Protein AF-A0ABD5X6U4-F1 (afdb_monomer)

Secondary structure (DSSP, 8-state):
-HHHHHHHHHHHHHHHHHHHHHHHHHSS----HHHHHHHHHHHHHHHHHHHHHTHHHHHHHHH-HHHHHHHHHHHHHH--SS-SSSS-HHHHHHHHHHHHHHHHHHHHHHHHHHHHHHHHHHHHHHHHHHHHHHHHHHHHHHIIIIIIHHHHHHHHHHHHHTTT-

Solvent-accessible surface area (backbone atoms only — not comparable to full-atom values): 8732 Å² total; per-residue (Å²): 111,73,67,59,54,46,62,42,22,36,73,27,27,53,51,45,27,55,51,41,37,55,50,47,69,72,40,93,61,85,58,57,73,68,61,38,59,55,58,15,43,48,64,45,56,52,48,52,54,48,44,68,76,38,42,70,68,49,48,39,66,73,71,32,77,80,60,51,55,56,56,54,50,53,51,57,68,70,56,67,72,98,66,82,79,80,82,46,72,76,58,48,58,53,50,52,53,51,49,48,56,49,51,20,39,52,40,13,30,54,44,15,52,53,47,30,65,45,33,23,55,52,21,28,75,74,50,38,72,64,21,23,55,52,16,42,55,51,12,51,52,40,28,45,63,27,27,54,52,34,51,56,52,50,53,51,51,52,58,50,52,69,68,74,104

pLDDT: mean 70.53, std 17.06, range [33.28, 94.25]

Radius of gyration: 19.04 Å; Cα contacts (8 Å, |Δi|>4): 149; chains: 1; bounding box: 48×26×54 Å

Structure (mmCIF, N/CA/C/O backbone):
data_AF-A0ABD5X6U4-F1
#
_entry.id   AF-A0ABD5X6U4-F1
#
loop_
_atom_site.group_PDB
_atom_site.id
_atom_site.type_symbol
_atom_site.label_atom_id
_atom_site.label_alt_id
_atom_site.label_comp_id
_atom_site.label_asym_id
_atom_site.label_entity_id
_atom_site.label_seq_id
_atom_site.pdbx_PDB_ins_code
_atom_site.Cartn_x
_atom_site.Cartn_y
_atom_site.Cartn_z
_atom_site.occupancy
_atom_site.B_iso_or_equiv
_atom_site.auth_seq_id
_atom_site.auth_comp_id
_atom_site.auth_asym_id
_atom_site.auth_atom_id
_atom_site.pdbx_PDB_model_num
ATOM 1 N N . MET A 1 1 ? -17.009 -14.360 0.352 1.00 48.47 1 MET A N 1
ATOM 2 C CA . MET A 1 1 ? -15.744 -14.327 1.115 1.00 48.47 1 MET A CA 1
ATOM 3 C C . MET A 1 1 ? -14.813 -13.239 0.582 1.00 48.47 1 MET A C 1
ATOM 5 O O . MET A 1 1 ? -14.762 -12.203 1.211 1.00 48.47 1 MET A O 1
ATOM 9 N N . VAL A 1 2 ? -14.221 -13.362 -0.618 1.00 47.97 2 VAL A N 1
ATOM 10 C CA . VAL A 1 2 ? -13.244 -12.375 -1.158 1.00 47.97 2 VAL A CA 1
ATOM 11 C C . VAL A 1 2 ? -13.792 -10.945 -1.338 1.00 47.97 2 VAL A C 1
ATOM 13 O O . VAL A 1 2 ? -13.082 -9.983 -1.074 1.00 47.97 2 VAL A O 1
ATOM 16 N N . LEU A 1 3 ? -15.054 -10.784 -1.760 1.00 49.41 3 LEU A N 1
ATOM 17 C CA . LEU A 1 3 ? -15.672 -9.457 -1.930 1.00 49.41 3 LEU A CA 1
ATOM 18 C C . LEU A 1 3 ? -15.837 -8.698 -0.601 1.0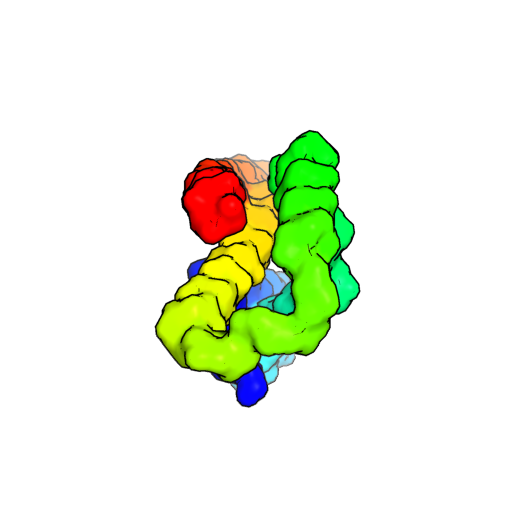0 49.41 3 LEU A C 1
ATOM 20 O O . LEU A 1 3 ? -15.571 -7.503 -0.569 1.00 49.41 3 LEU A O 1
ATOM 24 N N . GLY A 1 4 ? -16.186 -9.395 0.489 1.00 55.94 4 GLY A N 1
ATOM 25 C CA . GLY A 1 4 ? -16.274 -8.794 1.828 1.00 55.94 4 GLY A CA 1
ATOM 26 C C . GLY A 1 4 ? -14.905 -8.353 2.346 1.00 55.94 4 GLY A C 1
ATOM 27 O O . GLY A 1 4 ? -14.761 -7.244 2.841 1.00 55.94 4 GLY A O 1
ATOM 28 N N . THR A 1 5 ? -13.869 -9.154 2.081 1.00 57.84 5 THR A N 1
ATOM 29 C CA . THR A 1 5 ? -12.474 -8.849 2.438 1.00 57.84 5 THR A CA 1
ATOM 30 C C . THR A 1 5 ? -11.942 -7.588 1.745 1.00 57.84 5 THR A C 1
ATOM 32 O O . THR A 1 5 ? -11.192 -6.819 2.340 1.00 57.84 5 THR A O 1
ATOM 35 N N . ILE A 1 6 ? -12.316 -7.348 0.482 1.00 57.28 6 ILE A N 1
ATOM 36 C CA . ILE A 1 6 ? -11.920 -6.130 -0.250 1.00 57.28 6 ILE A CA 1
ATOM 37 C C . ILE A 1 6 ? -12.669 -4.906 0.288 1.00 57.28 6 ILE A C 1
ATOM 39 O O . ILE A 1 6 ? -12.084 -3.830 0.411 1.00 57.28 6 ILE A O 1
ATOM 43 N N . GLU A 1 7 ? -13.944 -5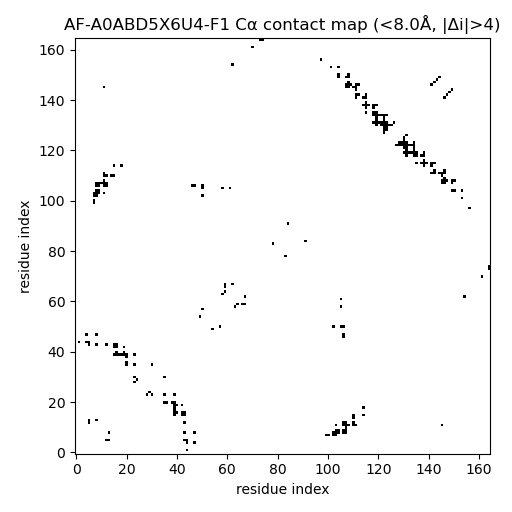.071 0.630 1.00 63.78 7 GLU A N 1
ATOM 44 C CA . GLU A 1 7 ? -14.758 -4.007 1.215 1.00 63.78 7 GLU A CA 1
ATOM 45 C C . GLU A 1 7 ? -14.249 -3.606 2.613 1.00 63.78 7 GLU A C 1
ATOM 47 O O . GLU A 1 7 ? -14.151 -2.419 2.922 1.00 63.78 7 GLU A O 1
ATOM 52 N N . GLU A 1 8 ? -13.819 -4.582 3.414 1.00 64.69 8 GLU A N 1
ATOM 53 C CA . GLU A 1 8 ? -13.162 -4.388 4.716 1.00 64.69 8 GLU A CA 1
ATOM 54 C C . GLU A 1 8 ? -11.7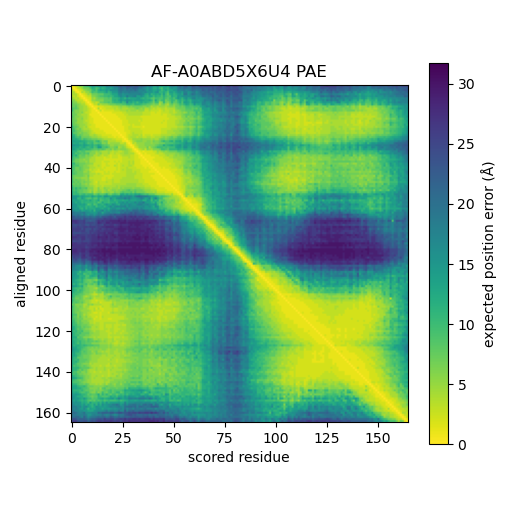77 -3.741 4.592 1.00 64.69 8 GLU A C 1
ATOM 56 O O . GLU A 1 8 ? -11.421 -2.863 5.379 1.00 64.69 8 GLU A O 1
ATOM 61 N N . ALA A 1 9 ? -11.004 -4.112 3.568 1.00 63.00 9 ALA A N 1
ATOM 62 C CA . ALA A 1 9 ? -9.689 -3.532 3.301 1.00 63.00 9 ALA A CA 1
ATOM 63 C C . ALA A 1 9 ? -9.754 -2.059 2.844 1.00 63.00 9 ALA A C 1
ATOM 65 O O . ALA A 1 9 ? -8.752 -1.335 2.912 1.00 63.00 9 ALA A O 1
ATOM 66 N N . GLY A 1 10 ? -10.920 -1.605 2.377 1.00 75.75 10 GLY A N 1
ATOM 67 C CA . GLY A 1 10 ? -11.176 -0.225 1.985 1.00 75.75 10 GLY A CA 1
ATOM 68 C C . GLY A 1 10 ? -10.205 0.306 0.922 1.00 75.75 10 GLY A C 1
ATOM 69 O O . GLY A 1 10 ? -9.716 -0.410 0.049 1.00 75.75 10 GLY A O 1
ATOM 70 N N . VAL A 1 11 ? -9.909 1.607 0.990 1.00 79.56 11 VAL A N 1
ATOM 71 C CA . VAL A 1 11 ? -9.070 2.308 -0.005 1.00 79.56 11 VAL A CA 1
ATOM 72 C C . VAL A 1 11 ? -7.645 1.737 -0.079 1.00 79.56 11 VAL A C 1
ATOM 74 O O . VAL A 1 11 ? -7.045 1.721 -1.152 1.00 79.56 11 VAL A O 1
ATOM 77 N N . GLY A 1 12 ? -7.104 1.251 1.037 1.00 78.44 12 GLY A N 1
ATOM 78 C CA . GLY A 1 12 ? -5.780 0.640 1.131 1.00 78.44 12 GLY A CA 1
ATOM 79 C C . GLY A 1 12 ? -5.727 -0.714 0.442 1.00 78.44 12 GLY A C 1
ATOM 80 O O . GLY A 1 12 ? -4.763 -0.977 -0.270 1.00 78.44 12 GLY A O 1
ATOM 81 N N . GLY A 1 13 ? -6.783 -1.524 0.559 1.00 81.88 13 GLY A N 1
ATOM 82 C CA . GLY A 1 13 ? -6.930 -2.748 -0.230 1.00 81.88 13 GLY A CA 1
ATOM 83 C C . GLY A 1 13 ? -6.848 -2.463 -1.727 1.00 81.88 13 GLY A C 1
ATOM 84 O O . GLY A 1 13 ? -5.998 -3.017 -2.421 1.00 81.88 13 GLY A O 1
ATOM 85 N N . THR A 1 14 ? -7.651 -1.521 -2.223 1.00 83.75 14 THR A N 1
ATOM 86 C CA . THR A 1 14 ? -7.627 -1.133 -3.644 1.00 83.75 14 THR A CA 1
ATOM 87 C C . THR A 1 14 ? -6.265 -0.590 -4.078 1.00 83.75 14 THR A C 1
ATOM 89 O O . THR A 1 14 ? -5.758 -0.973 -5.134 1.00 83.75 14 THR A O 1
ATOM 92 N N . ALA A 1 15 ? -5.641 0.272 -3.268 1.00 85.19 15 ALA A N 1
ATOM 93 C CA . ALA A 1 15 ? -4.311 0.808 -3.556 1.00 85.19 15 ALA A CA 1
ATOM 94 C C . ALA A 1 15 ? -3.259 -0.307 -3.652 1.00 85.19 15 ALA A C 1
ATOM 96 O O . ALA A 1 15 ? -2.445 -0.298 -4.577 1.00 85.19 15 ALA A O 1
ATOM 97 N N . LEU A 1 16 ? -3.322 -1.293 -2.750 1.00 86.56 16 LEU A N 1
ATOM 98 C CA . LEU A 1 16 ? -2.445 -2.457 -2.771 1.00 86.56 16 LEU A CA 1
ATOM 99 C C . LEU A 1 16 ? -2.682 -3.317 -4.018 1.00 86.56 16 LEU A C 1
ATOM 101 O O . LEU A 1 16 ? -1.707 -3.685 -4.661 1.00 86.56 16 LEU A O 1
ATOM 105 N N . ALA A 1 17 ? -3.934 -3.570 -4.422 1.00 87.00 17 ALA A N 1
ATOM 106 C CA . ALA A 1 17 ? -4.233 -4.318 -5.652 1.00 87.00 17 ALA A CA 1
ATOM 107 C C . ALA A 1 17 ? -3.637 -3.648 -6.892 1.00 87.00 17 ALA A C 1
ATOM 109 O O . ALA A 1 17 ? -2.981 -4.306 -7.699 1.00 87.00 17 ALA A O 1
ATOM 110 N N . VAL A 1 18 ? -3.848 -2.338 -7.050 1.00 88.12 18 VAL A N 1
ATOM 111 C CA . VAL A 1 18 ? -3.306 -1.579 -8.189 1.00 88.12 18 VAL A CA 1
ATOM 112 C C . VAL A 1 18 ? -1.780 -1.615 -8.174 1.00 88.12 18 VAL A C 1
ATOM 114 O O . VAL A 1 18 ? -1.146 -1.840 -9.205 1.00 88.12 18 VAL A O 1
ATOM 117 N N . TYR A 1 19 ? -1.186 -1.443 -6.997 1.00 88.44 19 TYR A N 1
ATOM 118 C CA . TYR A 1 19 ? 0.255 -1.494 -6.814 1.00 88.44 19 TYR A CA 1
ATOM 119 C C . TYR A 1 19 ? 0.841 -2.877 -7.140 1.00 88.44 19 TYR A C 1
ATOM 121 O O . TYR A 1 19 ? 1.820 -2.970 -7.881 1.00 88.44 19 TYR A O 1
ATOM 129 N N . THR A 1 20 ? 0.227 -3.959 -6.658 1.00 88.25 20 THR A N 1
ATOM 130 C CA . THR A 1 20 ? 0.644 -5.330 -6.976 1.00 88.25 20 THR A CA 1
ATOM 131 C C . THR A 1 20 ? 0.451 -5.639 -8.457 1.00 88.25 20 THR A C 1
ATOM 133 O O . THR A 1 20 ? 1.321 -6.259 -9.061 1.00 88.25 20 THR A O 1
ATOM 136 N N . TYR A 1 21 ? -0.639 -5.177 -9.071 1.00 88.75 21 TYR A N 1
ATOM 137 C CA . TYR A 1 21 ? -0.852 -5.334 -10.510 1.00 88.75 21 TYR A CA 1
ATOM 138 C C . TYR A 1 21 ? 0.269 -4.663 -11.316 1.00 88.75 21 TYR A C 1
ATOM 140 O O . TYR A 1 21 ? 0.849 -5.294 -12.200 1.00 88.75 21 TYR A O 1
ATOM 148 N N . ALA A 1 22 ? 0.617 -3.417 -10.974 1.00 86.94 22 ALA A N 1
ATOM 149 C CA . ALA A 1 22 ? 1.707 -2.684 -11.617 1.00 86.94 22 ALA A CA 1
ATOM 150 C C . ALA A 1 22 ? 3.064 -3.377 -11.417 1.00 86.94 22 ALA A C 1
ATOM 152 O O . ALA A 1 22 ? 3.875 -3.428 -12.337 1.00 86.94 22 ALA A O 1
ATOM 153 N N . LEU A 1 23 ? 3.302 -3.954 -10.238 1.00 87.12 23 LEU A N 1
ATOM 154 C CA . LEU A 1 23 ? 4.492 -4.760 -9.971 1.00 87.12 23 LEU A CA 1
ATOM 155 C C . LEU A 1 23 ? 4.571 -6.013 -10.848 1.00 87.12 23 LEU A C 1
ATOM 157 O O . LEU A 1 23 ? 5.641 -6.321 -11.370 1.00 87.12 23 LEU A O 1
ATOM 161 N N . LEU A 1 24 ? 3.457 -6.730 -11.010 1.00 88.44 24 LEU A N 1
ATOM 162 C CA . LEU A 1 24 ? 3.395 -7.917 -11.862 1.00 88.44 24 LEU A CA 1
ATOM 163 C C . LEU A 1 24 ? 3.617 -7.568 -13.338 1.00 88.44 24 LEU A C 1
ATOM 165 O O . LEU A 1 24 ? 4.283 -8.331 -14.024 1.00 88.44 24 LEU A O 1
ATOM 169 N N . GLU A 1 25 ? 3.151 -6.404 -13.795 1.00 85.88 25 GLU A N 1
ATOM 170 C CA . GLU A 1 25 ? 3.381 -5.917 -15.166 1.00 85.88 25 GLU A CA 1
ATOM 171 C C . GLU A 1 25 ? 4.869 -5.647 -15.452 1.00 85.88 25 GLU A C 1
ATOM 173 O O . GLU A 1 25 ? 5.352 -5.835 -16.565 1.00 85.88 25 GLU A O 1
ATOM 178 N N . ILE A 1 26 ? 5.613 -5.186 -14.442 1.00 84.44 26 ILE A N 1
ATOM 179 C CA . ILE A 1 26 ? 7.051 -4.893 -14.560 1.00 84.44 26 ILE A CA 1
ATOM 180 C C . ILE A 1 26 ? 7.892 -6.173 -14.394 1.00 84.44 26 ILE A C 1
ATOM 182 O O . ILE A 1 26 ? 9.063 -6.213 -14.778 1.00 84.44 26 ILE A O 1
ATOM 186 N N . SER A 1 27 ? 7.310 -7.221 -13.813 1.00 80.94 27 SER A N 1
ATOM 187 C CA . SER A 1 27 ? 7.963 -8.507 -13.599 1.00 80.94 27 SER A CA 1
ATOM 188 C C . SER A 1 27 ? 8.226 -9.223 -14.932 1.00 80.94 27 SER A C 1
ATOM 190 O O . SER A 1 27 ? 7.401 -9.157 -15.839 1.00 80.94 27 SER A O 1
ATOM 192 N N . PRO A 1 28 ? 9.323 -9.994 -15.067 1.00 79.81 28 PRO A N 1
ATOM 193 C CA . PRO A 1 28 ? 9.552 -10.831 -16.251 1.00 79.81 28 PRO A CA 1
ATOM 194 C C . PRO A 1 28 ? 8.533 -11.979 -16.395 1.00 79.81 28 PRO A C 1
ATOM 196 O O . PRO A 1 28 ? 8.574 -12.727 -17.372 1.00 79.81 28 PRO A O 1
ATOM 199 N N . ILE A 1 29 ? 7.639 -12.159 -15.418 1.00 82.12 29 ILE A N 1
ATOM 200 C CA . ILE A 1 29 ? 6.617 -13.201 -15.424 1.00 82.12 29 ILE A CA 1
ATOM 201 C C . ILE A 1 29 ? 5.454 -12.745 -16.307 1.00 82.12 29 ILE A C 1
ATOM 203 O O . ILE A 1 29 ? 4.634 -11.927 -15.902 1.00 82.12 29 ILE A O 1
ATOM 207 N N . ASN A 1 30 ? 5.348 -13.325 -17.500 1.00 79.44 30 ASN A N 1
ATOM 208 C CA . ASN A 1 30 ? 4.245 -13.037 -18.408 1.00 79.44 30 ASN A CA 1
ATOM 209 C C . ASN A 1 30 ? 2.992 -13.822 -17.987 1.00 79.44 30 ASN A C 1
ATOM 211 O O . ASN A 1 30 ? 2.747 -14.949 -18.427 1.00 79.44 30 ASN A O 1
ATOM 215 N N . LEU A 1 31 ? 2.230 -13.242 -17.065 1.00 75.62 31 LEU A N 1
ATOM 216 C CA . LEU A 1 31 ? 0.910 -13.727 -16.690 1.00 75.62 31 LEU A CA 1
ATOM 217 C C . LEU A 1 31 ? -0.095 -13.108 -17.661 1.00 75.62 31 LEU A C 1
ATOM 219 O O . LEU A 1 31 ? -0.116 -11.899 -17.843 1.00 75.62 31 LEU A O 1
ATOM 223 N N . GLY A 1 32 ? -0.960 -13.913 -18.280 1.00 83.38 32 GLY A N 1
ATOM 224 C CA . GLY A 1 32 ? -2.084 -13.349 -19.031 1.00 83.38 32 GLY A CA 1
ATOM 225 C C . GLY A 1 32 ? -2.940 -12.415 -18.153 1.00 83.38 32 GLY A C 1
ATOM 226 O O . GLY A 1 32 ? -2.945 -12.520 -16.927 1.00 83.38 32 GLY A O 1
ATOM 227 N N . TYR A 1 33 ? -3.744 -11.550 -18.775 1.00 82.69 33 TYR A N 1
ATOM 228 C CA . TYR A 1 33 ? -4.538 -10.529 -18.068 1.00 82.69 33 TYR A CA 1
ATOM 229 C C . TYR A 1 33 ? -5.387 -11.074 -16.899 1.00 82.69 33 TYR A C 1
ATOM 231 O O . TYR A 1 33 ? -5.424 -10.504 -15.810 1.00 82.69 33 TYR A O 1
ATOM 239 N N . ARG A 1 34 ? -6.059 -12.218 -17.099 1.00 84.06 34 ARG A N 1
ATOM 240 C CA . ARG A 1 34 ? -6.920 -12.846 -16.079 1.00 84.06 34 ARG A CA 1
ATOM 241 C C . ARG A 1 34 ? -6.142 -13.347 -14.852 1.00 84.06 34 ARG A C 1
ATOM 243 O O . ARG A 1 34 ? -6.520 -12.972 -13.744 1.00 84.06 34 ARG A O 1
ATOM 250 N N . PRO A 1 35 ? -5.088 -14.177 -14.994 1.00 86.56 35 PRO A N 1
ATOM 251 C CA . PRO A 1 35 ? -4.295 -14.583 -13.839 1.00 86.56 35 PRO A CA 1
ATOM 252 C C . PRO A 1 35 ? -3.612 -13.395 -13.156 1.00 86.56 35 PRO A C 1
ATOM 254 O O . PRO A 1 35 ? -3.595 -13.359 -11.931 1.00 86.56 35 PRO A O 1
ATOM 257 N N . GLN A 1 36 ? -3.130 -12.391 -13.893 1.00 86.31 36 GLN A N 1
ATOM 258 C CA . GLN A 1 36 ? -2.504 -11.206 -13.294 1.00 86.31 36 GLN A CA 1
ATOM 259 C C . 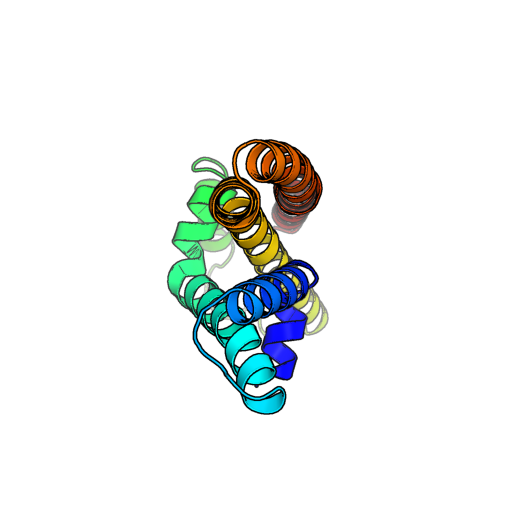GLN A 1 36 ? -3.455 -10.436 -12.362 1.00 86.31 36 GLN A C 1
ATOM 261 O O . GLN A 1 36 ? -3.060 -10.068 -11.256 1.00 86.31 36 GLN A O 1
ATOM 266 N N . LEU A 1 37 ? -4.719 -10.255 -12.764 1.00 84.69 37 LEU A N 1
ATOM 267 C CA . LEU A 1 37 ? -5.751 -9.662 -11.904 1.00 84.69 37 LEU A CA 1
ATOM 268 C C . LEU A 1 37 ? -6.056 -10.502 -10.658 1.00 84.69 37 LEU A C 1
ATOM 270 O O . LEU A 1 37 ? -6.328 -9.952 -9.597 1.00 84.69 37 LEU A O 1
ATOM 274 N N . LEU A 1 38 ? -6.028 -11.830 -10.762 1.00 86.38 38 LEU A N 1
ATOM 275 C CA . LEU A 1 38 ? -6.243 -12.693 -9.598 1.00 86.38 38 LEU A CA 1
ATOM 276 C C . LEU A 1 38 ? -5.070 -12.595 -8.619 1.00 86.38 38 LEU A C 1
ATOM 278 O O . LEU A 1 38 ? -5.277 -12.434 -7.416 1.00 86.38 38 LEU A O 1
ATOM 282 N N . TYR A 1 39 ? -3.840 -12.637 -9.131 1.00 87.19 39 TYR A N 1
ATOM 283 C CA . TYR A 1 39 ? -2.638 -12.541 -8.307 1.00 87.19 39 TYR A CA 1
ATOM 284 C C . TYR A 1 39 ? -2.462 -11.165 -7.663 1.00 87.19 39 TYR A C 1
ATOM 286 O O . TYR A 1 39 ? -1.896 -11.091 -6.574 1.00 87.19 39 TYR A O 1
ATOM 294 N N . SER A 1 40 ? -2.979 -10.089 -8.264 1.00 86.69 40 SER A N 1
ATOM 295 C CA . SER A 1 40 ? -2.911 -8.758 -7.652 1.00 86.69 40 SER A CA 1
ATOM 296 C C . SER A 1 40 ? -3.755 -8.627 -6.379 1.00 86.69 40 SER A C 1
ATOM 298 O O . SER A 1 40 ? -3.451 -7.792 -5.530 1.00 86.69 40 SER A O 1
ATOM 300 N N . ILE A 1 41 ? -4.770 -9.478 -6.205 1.00 85.12 41 ILE A N 1
ATOM 301 C CA . ILE A 1 41 ? -5.644 -9.484 -5.023 1.00 85.12 41 ILE A CA 1
ATOM 302 C C . ILE A 1 41 ? -5.051 -10.330 -3.885 1.00 85.12 41 ILE A C 1
ATOM 304 O O . ILE A 1 41 ? -5.351 -10.089 -2.715 1.00 85.12 41 ILE A O 1
ATOM 308 N N . VAL A 1 42 ? -4.173 -11.292 -4.194 1.00 86.56 42 VAL A N 1
ATOM 309 C CA . VAL A 1 42 ? -3.601 -12.223 -3.203 1.00 86.56 42 VAL A CA 1
ATOM 310 C C . VAL A 1 42 ? -2.958 -11.498 -2.011 1.00 86.56 42 VAL A C 1
ATOM 312 O O . VAL A 1 42 ? -3.290 -11.853 -0.878 1.00 86.56 42 VAL A O 1
ATOM 315 N N . PRO A 1 43 ? -2.117 -10.458 -2.192 1.00 83.62 43 PRO A N 1
ATOM 316 C CA . PRO A 1 43 ? -1.526 -9.751 -1.057 1.00 83.62 43 PRO A CA 1
ATOM 317 C C . PRO A 1 43 ? -2.550 -9.072 -0.147 1.00 83.62 43 PRO A C 1
ATOM 319 O O . PRO A 1 43 ? -2.296 -8.956 1.046 1.00 83.62 43 PRO A O 1
ATOM 322 N N . ILE A 1 44 ? -3.707 -8.655 -0.675 1.00 84.25 44 ILE A N 1
ATOM 323 C CA . ILE A 1 44 ? -4.787 -8.061 0.130 1.00 84.25 44 ILE A CA 1
ATOM 324 C C . ILE A 1 44 ? -5.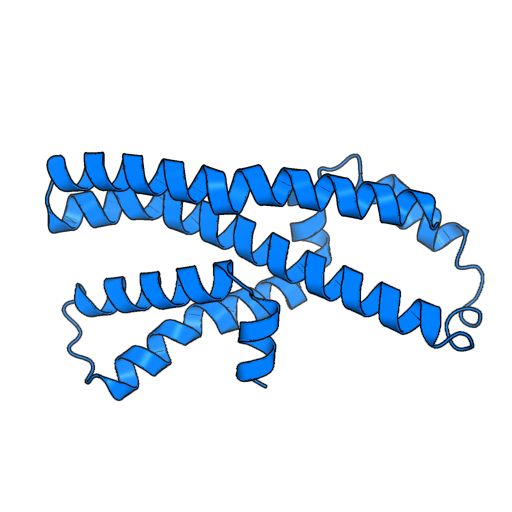385 -9.118 1.045 1.00 84.25 44 ILE A C 1
ATOM 326 O O . ILE A 1 44 ? -5.519 -8.886 2.242 1.00 84.25 44 ILE A O 1
ATOM 330 N N . VAL A 1 45 ? -5.713 -10.288 0.492 1.00 80.88 45 VAL A N 1
ATOM 331 C CA . VAL A 1 45 ? -6.290 -11.393 1.266 1.00 80.88 45 VAL A CA 1
ATOM 332 C C . VAL A 1 45 ? -5.321 -11.827 2.361 1.00 80.88 45 VAL A C 1
ATOM 334 O O . VAL A 1 45 ? -5.715 -11.945 3.516 1.00 80.88 45 VAL A O 1
ATOM 337 N N . VAL A 1 46 ? -4.039 -11.991 2.021 1.00 82.31 46 VAL A N 1
ATOM 338 C CA . VAL A 1 46 ? -2.994 -12.321 3.001 1.00 82.31 46 VAL A CA 1
ATOM 339 C C . VAL A 1 46 ? -2.896 -11.243 4.078 1.00 82.31 46 VAL A C 1
ATOM 341 O O . VAL A 1 46 ? -2.807 -11.569 5.257 1.00 82.31 46 VAL A O 1
ATOM 344 N N . LEU A 1 47 ? -2.938 -9.964 3.700 1.00 79.94 47 LEU A N 1
ATOM 345 C CA . LEU A 1 47 ? -2.847 -8.861 4.649 1.00 79.94 47 LEU A CA 1
ATOM 346 C C . LEU A 1 47 ? -4.033 -8.827 5.620 1.00 79.94 47 LEU A C 1
ATOM 348 O O . LEU A 1 47 ? -3.809 -8.652 6.814 1.00 79.94 47 LEU A O 1
ATOM 352 N N . VAL A 1 48 ? -5.264 -9.008 5.137 1.00 74.75 48 VAL A N 1
ATOM 353 C CA . VAL A 1 48 ? -6.448 -9.038 6.011 1.00 74.75 48 VAL A CA 1
ATOM 354 C C . VAL A 1 48 ? -6.381 -10.228 6.964 1.00 74.75 48 VAL A C 1
ATOM 356 O O . VAL A 1 48 ? -6.555 -10.035 8.161 1.00 74.75 48 VAL A O 1
ATOM 359 N N . LEU A 1 49 ? -6.018 -11.420 6.477 1.00 74.75 49 LEU A N 1
ATOM 360 C CA . LEU A 1 49 ? -5.844 -12.600 7.335 1.00 74.75 49 LEU A CA 1
ATOM 361 C C . LEU A 1 49 ? -4.760 -12.398 8.400 1.00 74.75 49 LEU A C 1
ATOM 363 O O . LEU A 1 49 ? -4.913 -12.853 9.532 1.00 74.75 49 LEU A O 1
ATOM 367 N N . LEU A 1 50 ? -3.663 -11.717 8.055 1.00 73.12 50 LEU A N 1
ATOM 368 C CA . LEU A 1 50 ? -2.621 -11.371 9.019 1.00 73.12 50 LEU A CA 1
ATOM 369 C C . LEU A 1 50 ? -3.119 -10.360 10.052 1.00 73.12 50 LEU A C 1
ATOM 371 O O . LEU A 1 50 ? -2.780 -10.490 11.220 1.00 73.12 50 LEU A O 1
ATOM 375 N N . ILE A 1 51 ? -3.902 -9.360 9.655 1.00 69.81 51 ILE A N 1
ATOM 376 C CA . ILE A 1 51 ? -4.451 -8.384 10.603 1.00 69.81 51 ILE A CA 1
ATOM 377 C C . ILE A 1 51 ? -5.439 -9.058 11.549 1.00 69.81 51 ILE A C 1
ATOM 379 O O . ILE A 1 51 ? -5.341 -8.831 12.746 1.00 69.81 51 ILE A O 1
ATOM 383 N N . ASP A 1 52 ? -6.298 -9.932 11.036 1.00 68.81 52 ASP A N 1
ATOM 384 C CA . ASP A 1 52 ? -7.245 -10.706 11.838 1.00 68.81 52 ASP A CA 1
ATOM 385 C C . ASP A 1 52 ? -6.512 -11.632 12.830 1.00 68.81 52 ASP A C 1
ATOM 387 O O . ASP A 1 52 ? -6.764 -11.623 14.031 1.00 68.81 52 ASP A O 1
ATOM 391 N N . SER A 1 53 ? -5.473 -12.336 12.361 1.00 69.44 53 SER A N 1
ATOM 392 C CA . SER A 1 53 ? -4.668 -13.239 13.203 1.00 69.44 53 SER A CA 1
ATOM 393 C C . SER A 1 53 ? -3.774 -12.517 14.223 1.00 69.44 53 SER A C 1
ATOM 395 O O . SER A 1 53 ? -3.381 -13.106 15.229 1.00 69.44 53 SER A O 1
ATOM 397 N N . PHE A 1 54 ? -3.389 -11.266 13.956 1.00 67.19 54 PHE A N 1
ATOM 398 C CA . PHE A 1 54 ? -2.459 -10.481 14.776 1.00 67.19 54 PHE A CA 1
ATOM 399 C C . PHE A 1 54 ? -3.081 -9.162 15.254 1.00 67.19 54 PHE A C 1
ATOM 401 O O . PHE A 1 54 ? -2.354 -8.18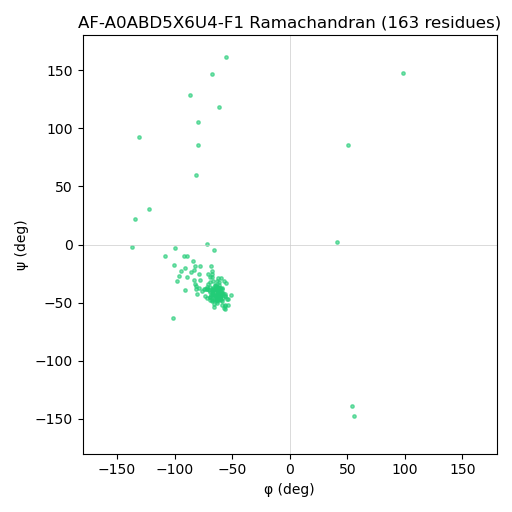2 15.460 1.00 67.19 54 PHE A O 1
ATOM 408 N N . ASN A 1 55 ? -4.402 -9.134 15.448 1.00 63.75 55 ASN A N 1
ATOM 409 C CA . ASN A 1 55 ? -5.150 -7.906 15.709 1.00 63.75 55 ASN A CA 1
ATOM 410 C C . ASN A 1 55 ? -4.592 -7.157 16.932 1.00 63.75 55 ASN A C 1
ATOM 412 O O . ASN A 1 55 ? -4.088 -6.038 16.811 1.00 63.75 55 ASN A O 1
ATOM 416 N N . ASP A 1 56 ? -4.513 -7.834 18.079 1.00 60.97 56 ASP A N 1
ATOM 417 C CA . ASP A 1 56 ? -4.044 -7.261 19.347 1.00 60.97 56 ASP A CA 1
ATOM 418 C C . ASP A 1 56 ? -2.608 -6.694 19.300 1.00 60.97 56 ASP A C 1
ATOM 420 O O . ASP A 1 56 ? -2.395 -5.531 19.673 1.00 60.97 56 ASP A O 1
ATOM 424 N N . PRO A 1 57 ? -1.574 -7.435 18.837 1.00 61.41 57 PRO A N 1
ATOM 425 C CA . PRO A 1 57 ? -0.213 -6.902 18.798 1.00 61.41 57 PRO A CA 1
ATOM 426 C C . PRO A 1 57 ? -0.034 -5.784 17.762 1.00 61.41 57 PRO A C 1
ATOM 428 O O . PRO A 1 57 ? 0.764 -4.863 17.994 1.00 61.41 57 PRO A O 1
ATOM 431 N N . ILE A 1 58 ? -0.755 -5.832 16.635 1.00 63.53 58 ILE A N 1
ATOM 432 C CA . ILE A 1 58 ? -0.713 -4.786 15.605 1.00 63.53 58 ILE A CA 1
ATOM 433 C C . ILE A 1 58 ? -1.361 -3.511 16.141 1.00 63.53 58 ILE A C 1
ATOM 435 O O . ILE A 1 58 ? -0.753 -2.436 16.069 1.00 63.53 58 ILE A O 1
ATOM 439 N N . MET A 1 59 ? -2.540 -3.627 16.748 1.00 58.97 59 MET A N 1
ATOM 440 C CA . MET A 1 59 ? -3.260 -2.491 17.312 1.00 58.97 59 MET A CA 1
ATOM 441 C C . MET A 1 59 ? -2.457 -1.841 18.441 1.00 58.97 59 MET A C 1
ATOM 443 O O . MET A 1 59 ? -2.280 -0.622 18.439 1.00 58.97 59 MET A O 1
ATOM 447 N N . LYS A 1 60 ? -1.818 -2.636 19.310 1.00 62.53 60 LYS A N 1
ATOM 448 C CA . LYS A 1 60 ? -0.926 -2.136 20.373 1.00 62.53 60 LYS A CA 1
ATOM 449 C C . LYS A 1 60 ? 0.297 -1.386 19.842 1.00 62.53 60 LYS A C 1
ATOM 451 O O . LYS A 1 60 ? 0.716 -0.389 20.435 1.00 62.53 60 LYS A O 1
ATOM 456 N N . ARG A 1 61 ? 0.879 -1.822 18.719 1.00 66.00 61 ARG A N 1
ATOM 457 C CA . ARG A 1 61 ? 1.997 -1.111 18.069 1.00 66.00 61 ARG A CA 1
ATOM 458 C C . ARG A 1 61 ? 1.559 0.171 17.363 1.00 66.00 61 ARG A C 1
ATOM 460 O O . ARG A 1 61 ? 2.303 1.150 17.397 1.00 66.00 61 ARG A O 1
ATOM 467 N N . ILE A 1 62 ? 0.390 0.174 16.724 1.00 61.12 62 ILE A N 1
ATOM 468 C CA . ILE A 1 62 ? -0.096 1.313 15.931 1.00 61.12 62 ILE A CA 1
ATOM 469 C C . ILE A 1 62 ? -0.714 2.401 16.825 1.00 61.12 62 ILE A C 1
ATOM 471 O O . ILE A 1 62 ? -0.434 3.591 16.624 1.00 61.12 62 ILE A O 1
ATOM 475 N N . ALA A 1 63 ? -1.514 2.009 17.822 1.00 55.03 63 ALA A N 1
ATOM 476 C CA . ALA A 1 63 ? -2.167 2.909 18.775 1.00 55.03 63 ALA A CA 1
ATOM 477 C C . ALA A 1 63 ? -1.219 3.397 19.891 1.00 55.03 63 ALA A C 1
ATOM 479 O O . ALA A 1 63 ? -1.390 4.509 20.388 1.00 55.03 63 ALA A O 1
ATOM 480 N N . GLY A 1 64 ? -0.162 2.636 20.206 1.00 51.16 64 GLY A N 1
ATOM 481 C CA . GLY A 1 64 ? 0.833 2.962 21.234 1.00 51.16 64 GLY A CA 1
ATOM 482 C C . GLY A 1 64 ? 0.573 2.251 22.570 1.00 51.16 64 GLY A C 1
ATOM 483 O O . GLY A 1 64 ? -0.570 2.006 22.944 1.00 51.16 64 GLY A O 1
ATOM 484 N N . LYS A 1 65 ? 1.654 1.917 23.299 1.00 45.69 65 LYS A N 1
ATOM 485 C CA . LYS A 1 65 ? 1.629 1.098 24.533 1.00 45.69 65 LYS A CA 1
ATOM 486 C C . LYS A 1 65 ? 0.739 1.646 25.658 1.00 45.69 65 LYS A C 1
ATOM 488 O O . LYS A 1 65 ? 0.216 0.835 26.408 1.00 45.69 65 LYS A O 1
ATOM 493 N N . GLU A 1 66 ? 0.584 2.963 25.776 1.00 47.25 66 GLU A N 1
ATOM 494 C CA . GLU A 1 66 ? -0.207 3.603 26.845 1.00 47.25 66 GLU A CA 1
ATOM 495 C C . GLU A 1 66 ? -1.721 3.552 26.607 1.00 47.25 66 GLU A C 1
ATOM 497 O O . GLU A 1 66 ? -2.487 3.727 27.543 1.00 47.25 66 GLU A O 1
ATOM 502 N N . PHE A 1 67 ? -2.176 3.320 25.373 1.00 45.56 67 PHE A N 1
ATOM 503 C CA . PHE A 1 67 ? -3.593 3.483 25.027 1.00 45.56 67 PHE A CA 1
ATOM 504 C C . PHE A 1 67 ? -4.427 2.207 25.196 1.00 45.56 67 PHE A C 1
ATOM 506 O O . PHE A 1 67 ? -5.644 2.287 25.297 1.00 45.56 67 PHE A O 1
ATOM 513 N N . LEU A 1 68 ? -3.780 1.039 25.218 1.00 43.84 68 LEU A N 1
ATOM 514 C CA . LEU A 1 68 ? -4.453 -0.262 25.265 1.00 43.84 68 LEU A CA 1
ATOM 515 C C . LEU A 1 68 ? -4.489 -0.887 26.662 1.00 43.84 68 LEU A C 1
ATOM 517 O O . LEU A 1 68 ? -5.310 -1.766 26.855 1.00 43.84 68 LEU A O 1
ATOM 521 N N . SER A 1 69 ? -3.659 -0.464 27.630 1.00 42.25 69 SER A N 1
ATOM 522 C CA . SER A 1 69 ? -3.893 -0.908 29.018 1.00 42.25 69 SER A CA 1
ATOM 523 C C . SER A 1 69 ? -5.201 -0.325 29.527 1.00 42.25 69 SER A C 1
ATOM 525 O O . SER A 1 69 ? -6.031 -1.067 30.008 1.00 42.25 69 SER A O 1
ATOM 527 N N . ASN A 1 70 ? -5.456 0.962 29.282 1.00 37.03 70 ASN A N 1
ATOM 528 C CA . ASN A 1 70 ? -6.656 1.603 29.814 1.00 37.03 70 ASN A CA 1
ATOM 529 C C . ASN A 1 70 ? -7.933 1.061 29.155 1.00 37.03 70 ASN A C 1
ATOM 531 O O . ASN A 1 70 ? -8.852 0.697 29.856 1.00 37.03 70 ASN A O 1
ATOM 535 N N . VAL A 1 71 ? -7.973 0.878 27.829 1.00 42.38 71 VAL A N 1
ATOM 536 C CA . VAL A 1 71 ? -9.183 0.336 27.175 1.00 42.38 71 VAL A CA 1
ATOM 537 C C . VAL A 1 71 ? -9.398 -1.149 27.486 1.00 42.38 71 VAL A C 1
ATOM 539 O O . VAL A 1 71 ? -10.533 -1.588 27.574 1.00 42.38 71 VAL A O 1
ATOM 542 N N . HIS A 1 72 ? -8.343 -1.952 27.642 1.00 38.53 72 HIS A N 1
ATOM 543 C CA . HIS A 1 72 ? -8.512 -3.384 27.907 1.00 38.53 72 HIS A CA 1
ATOM 544 C C . HIS A 1 72 ? -8.758 -3.685 29.390 1.00 38.53 72 HIS A C 1
ATOM 546 O O . HIS A 1 72 ? -9.480 -4.632 29.684 1.00 38.53 72 HIS A O 1
ATOM 552 N N . ASP A 1 73 ? -8.208 -2.874 30.298 1.00 38.78 73 ASP A N 1
ATOM 553 C CA . ASP A 1 73 ? -8.484 -2.966 31.733 1.00 38.78 73 ASP A CA 1
ATOM 554 C C . ASP A 1 73 ? -9.872 -2.369 32.054 1.00 38.78 73 ASP A C 1
ATOM 556 O O . ASP A 1 73 ? -10.639 -3.022 32.753 1.00 38.78 73 ASP A O 1
ATOM 560 N N . ASP A 1 74 ? -10.276 -1.245 31.438 1.00 38.66 74 ASP A N 1
ATOM 561 C CA . ASP A 1 74 ? -11.619 -0.662 31.636 1.00 38.66 74 ASP A CA 1
ATOM 562 C C . ASP A 1 74 ? -12.725 -1.561 31.049 1.00 38.66 74 ASP A C 1
ATOM 564 O O . ASP A 1 74 ? -13.730 -1.820 31.702 1.00 38.66 74 ASP A O 1
ATOM 568 N N . VAL A 1 75 ? -12.527 -2.147 29.859 1.00 39.75 75 VAL A N 1
ATOM 569 C CA . VAL A 1 75 ? -13.510 -3.091 29.290 1.00 39.75 75 VAL A CA 1
ATOM 570 C C . VAL A 1 75 ? -13.584 -4.368 30.132 1.00 39.75 75 VAL A C 1
ATOM 572 O O . VAL A 1 75 ? -14.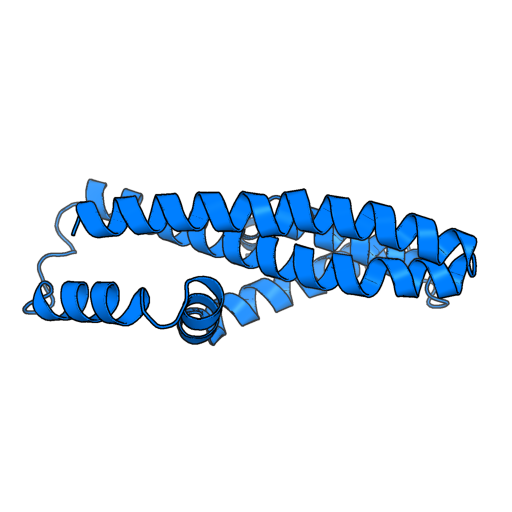663 -4.913 30.318 1.00 39.75 75 VAL A O 1
ATOM 575 N N . ARG A 1 76 ? -12.470 -4.870 30.669 1.00 37.75 76 ARG A N 1
ATOM 576 C CA . ARG A 1 76 ? -12.475 -6.128 31.430 1.00 37.75 76 ARG A CA 1
ATOM 577 C C . ARG A 1 76 ? -13.015 -5.974 32.854 1.00 37.75 76 ARG A C 1
ATOM 579 O O . ARG A 1 76 ? -13.603 -6.931 33.353 1.00 37.75 76 ARG A O 1
ATOM 586 N N . ASP A 1 77 ? -12.846 -4.809 33.472 1.00 36.91 77 ASP A N 1
ATOM 587 C CA . ASP A 1 77 ? -13.387 -4.527 34.806 1.00 36.91 77 ASP A CA 1
ATOM 588 C C . ASP A 1 77 ? -14.867 -4.091 34.764 1.00 36.91 77 ASP A C 1
ATOM 590 O O . ASP A 1 77 ? -15.586 -4.277 35.747 1.00 36.91 77 ASP A O 1
ATOM 594 N N . GLU A 1 78 ? -15.357 -3.586 33.625 1.00 40.75 78 GLU A N 1
ATOM 595 C CA . GLU A 1 78 ? -16.762 -3.187 33.439 1.00 40.75 78 GLU A CA 1
ATOM 596 C C . GLU A 1 78 ? -17.633 -4.303 32.817 1.00 40.75 78 GLU A C 1
ATOM 598 O O . GLU A 1 78 ? -18.836 -4.376 33.081 1.00 40.75 78 GLU A O 1
ATOM 603 N N . VAL A 1 79 ? -17.028 -5.262 32.096 1.00 41.12 79 VAL A N 1
ATOM 604 C CA . VAL A 1 79 ? -17.651 -6.537 31.671 1.00 41.12 79 VAL A CA 1
ATOM 605 C C . VAL A 1 79 ? -17.607 -7.544 32.831 1.00 41.12 79 VAL A C 1
ATOM 607 O O . VAL A 1 79 ? -17.020 -8.624 32.748 1.00 41.12 79 VAL A O 1
ATOM 610 N N . GLY A 1 80 ? -18.225 -7.189 33.955 1.00 33.28 80 GLY A N 1
ATOM 611 C CA . GLY A 1 80 ? -18.583 -8.171 34.972 1.00 33.28 80 GLY A CA 1
ATOM 612 C C . GLY A 1 80 ? -19.567 -9.182 34.376 1.00 33.28 80 GLY A C 1
ATOM 613 O O . GLY A 1 80 ? -20.654 -8.801 33.952 1.00 33.28 80 GLY A O 1
ATOM 614 N N . ASP A 1 81 ? -19.164 -10.453 34.337 1.00 37.75 81 ASP A N 1
ATOM 615 C CA . ASP A 1 81 ? -19.979 -11.636 34.036 1.00 37.75 81 ASP A CA 1
ATOM 616 C C . ASP A 1 81 ? -20.834 -11.580 32.751 1.00 37.75 81 ASP A C 1
ATOM 618 O O . ASP A 1 81 ? -22.022 -11.276 32.773 1.00 37.75 81 ASP A O 1
ATOM 622 N N . GLU A 1 82 ? -20.207 -11.946 31.627 1.00 43.09 82 GLU A N 1
ATOM 623 C CA . GLU A 1 82 ? -20.691 -12.777 30.496 1.00 43.09 82 GLU A CA 1
ATOM 624 C C . GLU A 1 82 ? -22.126 -12.645 29.910 1.00 43.09 82 GLU A C 1
ATOM 626 O O . GLU A 1 82 ? -22.434 -13.375 28.967 1.00 43.09 82 GLU A O 1
ATOM 631 N N . GLN A 1 83 ? -23.018 -11.745 30.343 1.00 42.78 83 GLN A N 1
ATOM 632 C CA . GLN A 1 83 ? -24.430 -11.770 29.907 1.00 42.78 83 GLN A CA 1
ATOM 633 C C . GLN A 1 83 ? -25.076 -10.419 29.553 1.00 42.78 83 GLN A C 1
ATOM 635 O O . GLN A 1 83 ? -26.202 -10.418 29.067 1.00 42.78 83 GLN A O 1
ATOM 640 N N . PHE A 1 84 ? -24.398 -9.272 29.685 1.00 44.56 84 PHE A N 1
ATOM 641 C CA . PHE A 1 84 ? -25.034 -7.967 29.397 1.00 44.56 84 PHE A CA 1
ATOM 642 C C . PHE A 1 84 ? -25.033 -7.551 27.905 1.00 44.56 84 PHE A C 1
ATOM 644 O O . PHE A 1 84 ? -25.759 -6.643 27.508 1.00 44.56 84 PHE A O 1
ATOM 651 N N . TYR A 1 85 ? -24.234 -8.207 27.053 1.00 46.94 85 TYR A N 1
ATOM 652 C CA . TYR A 1 85 ? -23.981 -7.774 25.663 1.00 46.94 85 TYR A CA 1
ATOM 653 C C . TYR A 1 85 ? -24.959 -8.316 24.609 1.00 46.94 85 TYR A C 1
ATOM 655 O O . TYR A 1 85 ? -24.932 -7.863 23.464 1.00 46.94 85 TYR A O 1
ATOM 663 N N . TYR A 1 86 ? -25.816 -9.273 24.963 1.00 45.34 86 TYR A N 1
ATOM 664 C CA . TYR A 1 86 ? -26.682 -9.965 24.000 1.00 45.34 86 TYR A CA 1
ATOM 665 C C . TYR A 1 86 ? -28.074 -9.341 23.813 1.00 45.34 86 TYR A C 1
ATOM 667 O O . TYR A 1 86 ? -28.757 -9.709 22.864 1.00 45.34 86 TYR A O 1
ATOM 675 N N . ASP A 1 87 ? -28.480 -8.379 24.648 1.00 44.81 87 ASP A N 1
ATOM 676 C CA . ASP A 1 87 ? -29.879 -7.916 24.691 1.00 44.81 87 ASP A CA 1
ATOM 677 C C . ASP A 1 87 ? -30.170 -6.614 23.919 1.00 44.81 87 ASP A C 1
ATOM 679 O O . ASP A 1 87 ? -31.323 -6.178 23.875 1.00 44.81 87 ASP A O 1
ATOM 683 N N . HIS A 1 88 ? -29.172 -5.957 23.312 1.00 50.78 88 HIS A N 1
ATOM 684 C CA . HIS A 1 88 ? -29.337 -4.658 22.633 1.00 50.78 88 HIS A CA 1
ATOM 685 C C . HIS A 1 88 ? -28.713 -4.676 21.222 1.00 50.78 88 HIS A C 1
ATOM 687 O O . HIS A 1 88 ? -27.522 -4.401 21.049 1.00 50.78 88 HIS A O 1
ATOM 693 N N . GLU A 1 89 ? -29.528 -5.007 20.211 1.00 55.78 89 GLU A N 1
ATOM 694 C CA . GLU A 1 89 ? -29.134 -5.100 18.788 1.00 55.78 89 GLU A CA 1
ATOM 695 C C . GLU A 1 89 ? -28.500 -3.798 18.252 1.00 55.78 89 GLU A C 1
ATOM 697 O O . GLU A 1 89 ? -27.559 -3.833 17.459 1.00 55.78 89 GLU A O 1
ATOM 702 N N . ASP A 1 90 ? -28.944 -2.638 18.743 1.00 55.03 90 ASP A N 1
ATOM 703 C CA . ASP A 1 90 ? -28.459 -1.307 18.357 1.00 55.03 90 ASP A CA 1
ATOM 704 C C . ASP A 1 90 ? -27.022 -1.019 18.827 1.00 55.03 90 ASP A C 1
ATOM 706 O O . ASP A 1 90 ? -26.283 -0.259 18.189 1.00 55.03 90 ASP A O 1
ATOM 710 N N . LYS A 1 91 ? -26.594 -1.638 19.932 1.00 54.56 91 LYS A N 1
ATOM 711 C CA . LYS A 1 91 ? -25.214 -1.531 20.425 1.00 54.56 91 LYS A CA 1
ATOM 712 C C . LYS A 1 91 ? -24.274 -2.495 19.703 1.00 54.56 91 LYS A C 1
ATOM 714 O O . LYS A 1 91 ? -23.128 -2.118 19.462 1.00 54.56 91 LYS A O 1
ATOM 7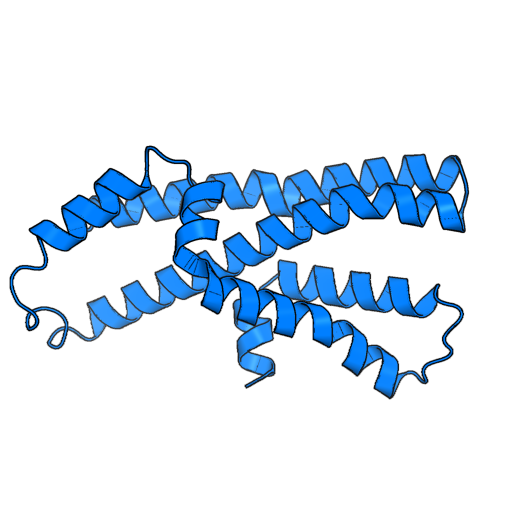19 N N . GLN A 1 92 ? -24.749 -3.678 19.313 1.00 55.38 92 GLN A N 1
ATOM 720 C CA . GLN A 1 92 ? -23.958 -4.646 18.543 1.00 55.38 92 GLN A CA 1
ATOM 721 C C . GLN A 1 92 ? -23.621 -4.121 17.144 1.00 55.38 92 GLN A C 1
ATOM 723 O O . GLN A 1 92 ? -22.449 -4.098 16.779 1.00 55.38 92 GLN A O 1
ATOM 728 N N . GLU A 1 93 ? -24.602 -3.583 16.409 1.00 58.53 93 GLU A N 1
ATOM 729 C CA . GLU A 1 93 ? -24.363 -3.024 15.067 1.00 58.53 93 GLU A CA 1
ATOM 730 C C . GLU A 1 93 ? -23.328 -1.885 15.098 1.00 58.53 93 GLU A C 1
ATOM 732 O O . GLU A 1 93 ? -22.472 -1.758 14.219 1.00 58.53 93 GLU A O 1
ATOM 737 N N . LYS A 1 94 ? -23.363 -1.069 16.157 1.00 57.28 94 LYS A N 1
ATOM 738 C CA . LYS A 1 94 ? -22.428 0.042 16.338 1.00 57.28 94 LYS A CA 1
ATOM 739 C C . LYS A 1 94 ? -21.015 -0.430 16.687 1.00 57.28 94 LYS A C 1
ATOM 741 O O . LYS A 1 94 ? -20.053 0.197 16.247 1.00 57.28 94 LYS A O 1
ATOM 746 N N . ILE A 1 95 ? -20.880 -1.499 17.471 1.00 59.91 95 ILE A N 1
ATOM 747 C CA . ILE A 1 95 ? -19.580 -2.097 17.806 1.00 59.91 95 ILE A CA 1
ATOM 748 C C . ILE A 1 95 ? -18.977 -2.768 16.565 1.00 59.91 95 ILE A C 1
ATOM 750 O O . ILE A 1 95 ? -17.822 -2.488 16.241 1.00 59.91 95 ILE A O 1
ATOM 754 N N . ASP A 1 96 ? -19.769 -3.531 15.812 1.00 62.28 96 ASP A N 1
ATOM 755 C CA . ASP A 1 96 ? -19.327 -4.193 14.579 1.00 62.28 96 ASP A CA 1
ATOM 756 C C . ASP A 1 96 ? -18.888 -3.183 13.503 1.00 62.28 96 ASP A C 1
ATOM 758 O O . ASP A 1 96 ? -17.849 -3.352 12.856 1.00 62.28 96 ASP A O 1
ATOM 762 N N . ASP A 1 97 ? -19.622 -2.078 13.328 1.00 64.19 97 ASP A N 1
ATOM 763 C CA . ASP A 1 97 ? -19.241 -1.008 12.393 1.00 64.19 97 ASP A CA 1
ATOM 764 C C . ASP A 1 97 ? -17.937 -0.302 12.817 1.00 64.19 97 ASP A C 1
ATOM 766 O O . ASP A 1 97 ? -17.105 0.070 11.976 1.00 64.19 97 ASP A O 1
ATOM 770 N N . LEU A 1 98 ? -17.715 -0.134 14.124 1.00 62.84 98 LEU A N 1
ATOM 771 C CA . LEU A 1 98 ? -16.490 0.460 14.659 1.00 62.84 98 LEU A CA 1
ATOM 772 C C . LEU A 1 98 ? -15.280 -0.469 14.514 1.00 62.84 98 LEU A C 1
ATOM 774 O O . LEU A 1 98 ? -14.194 0.015 14.163 1.00 62.84 98 LEU A O 1
ATOM 778 N N . ASP A 1 99 ? -15.456 -1.773 14.712 1.00 64.12 99 ASP A N 1
ATOM 779 C CA . ASP A 1 99 ? -14.392 -2.758 14.517 1.00 64.12 99 ASP A CA 1
ATOM 780 C C . ASP A 1 99 ? -14.012 -2.867 13.032 1.00 64.12 99 ASP A C 1
ATOM 782 O O . ASP A 1 99 ? -12.851 -2.658 12.653 1.00 64.12 99 ASP A O 1
ATOM 786 N N . LYS A 1 100 ? -15.012 -2.980 12.145 1.00 65.12 100 LYS A N 1
ATOM 787 C CA . LYS A 1 100 ? -14.811 -2.989 10.686 1.00 65.12 100 LYS A CA 1
ATOM 788 C C . LYS A 1 100 ? -14.067 -1.742 10.191 1.00 65.12 100 LYS A C 1
ATOM 790 O O . LYS A 1 100 ? -13.137 -1.827 9.380 1.00 65.12 100 LYS A O 1
ATOM 795 N N . LYS A 1 101 ? -14.421 -0.555 10.701 1.00 66.25 101 LYS A N 1
ATOM 796 C CA . LYS A 1 101 ? -13.719 0.705 10.380 1.00 66.25 101 LYS A CA 1
ATOM 797 C C . LYS A 1 101 ? -12.291 0.744 10.920 1.00 66.25 101 LYS A C 1
ATOM 799 O O . LYS A 1 101 ? -11.438 1.400 10.307 1.00 66.25 101 LYS A O 1
ATOM 804 N N . SER A 1 102 ? -12.027 0.094 12.047 1.00 67.19 102 SER A N 1
ATOM 805 C CA . SER A 1 102 ? -10.700 0.026 12.659 1.00 67.19 102 SER A CA 1
ATOM 806 C C . SER A 1 102 ? -9.771 -0.873 11.846 1.00 67.19 102 SER A C 1
ATOM 808 O O . SER A 1 102 ? -8.680 -0.422 11.475 1.00 67.19 102 SER A O 1
ATOM 810 N N . VAL A 1 103 ? -10.242 -2.055 11.436 1.00 69.25 103 VAL A N 1
ATOM 811 C CA . VAL A 1 103 ? -9.511 -2.978 10.549 1.00 69.25 103 VAL A CA 1
ATOM 812 C C . VAL A 1 103 ? -9.125 -2.293 9.238 1.00 69.25 103 VAL A C 1
ATOM 814 O O . VAL A 1 103 ? -7.938 -2.222 8.904 1.00 69.25 103 VAL A O 1
ATOM 817 N N . GLY A 1 104 ? -10.077 -1.671 8.534 1.00 68.56 104 GLY A N 1
ATOM 818 C CA . GLY A 1 104 ? -9.788 -0.989 7.265 1.00 68.56 104 GLY A CA 1
ATOM 819 C C . GLY A 1 104 ? -8.765 0.148 7.397 1.00 68.56 104 GLY A C 1
ATOM 820 O O . GLY A 1 104 ? -7.998 0.438 6.475 1.00 68.56 104 GLY A O 1
ATOM 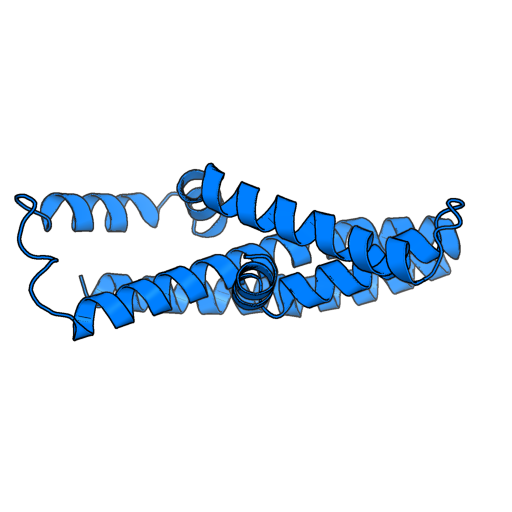821 N N . ARG A 1 105 ? -8.678 0.793 8.565 1.00 74.31 105 ARG A N 1
ATOM 822 C CA . ARG A 1 105 ? -7.670 1.835 8.830 1.00 74.31 105 ARG A CA 1
ATOM 823 C C . ARG A 1 105 ? -6.299 1.264 9.143 1.00 74.31 105 ARG A C 1
ATOM 825 O O . ARG A 1 105 ? -5.311 1.840 8.686 1.00 74.31 105 ARG A O 1
ATOM 832 N N . VAL A 1 106 ? -6.233 0.154 9.869 1.00 74.69 106 VAL A N 1
ATOM 833 C CA . VAL A 1 106 ? -4.986 -0.590 10.082 1.00 74.69 106 VAL A CA 1
ATOM 834 C C . VAL A 1 106 ? -4.435 -1.083 8.743 1.00 74.69 106 VAL A C 1
ATOM 836 O O . VAL A 1 106 ? -3.258 -0.848 8.458 1.00 74.69 106 VAL A O 1
ATOM 839 N N . VAL A 1 107 ? -5.292 -1.638 7.876 1.00 78.31 107 VAL A N 1
ATOM 840 C CA . VAL A 1 107 ? -4.938 -2.011 6.496 1.00 78.31 107 VAL A CA 1
ATOM 841 C C . VAL A 1 107 ? -4.338 -0.815 5.758 1.00 78.31 107 VAL A C 1
ATOM 843 O O . VAL A 1 107 ? -3.225 -0.913 5.244 1.00 78.31 107 VAL A O 1
ATOM 846 N N . ASN A 1 108 ? -5.016 0.339 5.754 1.00 80.75 108 ASN A N 1
ATOM 847 C CA . ASN A 1 108 ? -4.510 1.545 5.088 1.00 80.75 108 ASN A CA 1
ATOM 848 C C . ASN A 1 108 ? -3.117 1.949 5.589 1.00 80.75 108 ASN A C 1
ATOM 850 O O . ASN A 1 108 ? -2.244 2.264 4.781 1.00 80.75 108 ASN A O 1
ATOM 854 N N . ILE A 1 109 ? -2.900 1.929 6.906 1.00 76.88 109 ILE A N 1
ATOM 855 C CA . ILE A 1 109 ? -1.617 2.299 7.511 1.00 76.88 109 ILE A CA 1
ATOM 856 C C . ILE A 1 109 ? -0.518 1.335 7.060 1.00 76.88 109 ILE A C 1
ATOM 858 O O . ILE A 1 109 ? 0.535 1.789 6.610 1.00 76.88 109 ILE A O 1
ATOM 862 N N . ILE A 1 110 ? -0.753 0.024 7.142 1.00 81.38 110 ILE A N 1
ATOM 863 C CA . ILE A 1 110 ? 0.250 -0.978 6.760 1.00 81.38 110 ILE A CA 1
ATOM 864 C C . ILE A 1 110 ? 0.563 -0.872 5.266 1.00 81.38 110 ILE A C 1
ATOM 866 O O . ILE A 1 110 ? 1.735 -0.786 4.897 1.00 81.38 110 ILE A O 1
ATOM 870 N N . VAL A 1 111 ? -0.464 -0.793 4.416 1.00 85.25 111 VAL A N 1
ATOM 871 C CA . VAL A 1 111 ? -0.293 -0.613 2.966 1.00 85.25 111 VAL A CA 1
ATOM 872 C C . VAL A 1 111 ? 0.487 0.660 2.665 1.00 85.25 111 VAL A C 1
ATOM 874 O O . VAL A 1 111 ? 1.433 0.625 1.881 1.00 85.25 111 VAL A O 1
ATOM 877 N N . GLY A 1 112 ? 0.141 1.775 3.309 1.00 82.56 112 GLY A N 1
ATOM 878 C CA . GLY A 1 112 ? 0.832 3.042 3.115 1.00 82.56 112 GLY A CA 1
ATOM 879 C C . GLY A 1 112 ? 2.314 2.967 3.487 1.00 82.56 112 GLY A C 1
ATOM 880 O O . GLY A 1 112 ? 3.158 3.449 2.731 1.00 82.56 112 GLY A O 1
ATOM 881 N N . VAL A 1 113 ? 2.649 2.325 4.611 1.00 81.38 113 VAL A N 1
ATOM 882 C CA . VAL A 1 113 ? 4.045 2.112 5.031 1.00 81.38 113 VAL A CA 1
ATOM 883 C C . VAL A 1 113 ? 4.785 1.238 4.023 1.00 81.38 113 VAL A C 1
ATOM 885 O O . VAL A 1 113 ? 5.848 1.633 3.552 1.00 81.38 113 VAL A O 1
ATOM 888 N N . VAL A 1 114 ? 4.216 0.092 3.644 1.00 86.12 114 VAL A N 1
ATOM 889 C CA . VAL A 1 114 ? 4.835 -0.812 2.666 1.00 86.12 114 VAL A CA 1
ATOM 890 C C . VAL A 1 114 ? 5.085 -0.075 1.352 1.00 86.12 114 VAL A C 1
ATOM 892 O O . VAL A 1 114 ? 6.231 0.010 0.921 1.00 86.12 114 VAL A O 1
ATOM 895 N N . MET A 1 115 ? 4.050 0.531 0.764 1.00 85.88 115 MET A N 1
ATOM 896 C CA . MET A 1 115 ? 4.151 1.233 -0.518 1.00 85.88 115 MET A CA 1
ATOM 897 C C . MET A 1 115 ? 5.139 2.403 -0.472 1.00 85.88 115 MET A C 1
ATOM 899 O O . MET A 1 115 ? 5.935 2.568 -1.391 1.00 85.88 115 MET A O 1
ATOM 903 N N . SER A 1 116 ? 5.125 3.217 0.586 1.00 88.31 116 SER A N 1
ATOM 904 C CA . SER A 1 116 ? 6.042 4.364 0.697 1.00 88.31 116 SER A CA 1
ATOM 905 C C . SER A 1 116 ? 7.516 3.964 0.759 1.00 88.31 116 SER A C 1
ATOM 907 O O . SER A 1 116 ? 8.360 4.701 0.249 1.00 88.31 116 SER A O 1
ATOM 909 N N . LEU A 1 117 ? 7.829 2.796 1.324 1.00 87.81 117 LEU A N 1
ATOM 910 C CA . LEU A 1 117 ? 9.194 2.273 1.385 1.00 87.81 117 LEU A CA 1
ATOM 911 C C . LEU A 1 117 ? 9.619 1.597 0.079 1.00 87.81 117 LEU A C 1
ATOM 913 O O . LEU A 1 117 ? 10.780 1.690 -0.319 1.00 87.81 117 LEU A O 1
ATOM 917 N N . THR A 1 118 ? 8.698 0.919 -0.600 1.00 89.44 118 THR A N 1
ATOM 918 C CA . THR A 1 118 ? 9.017 0.120 -1.789 1.00 89.44 118 THR A CA 1
ATOM 919 C C . THR A 1 118 ? 8.943 0.910 -3.096 1.00 89.44 118 THR A C 1
ATOM 921 O O . THR A 1 118 ? 9.670 0.584 -4.037 1.00 89.44 118 THR A O 1
ATOM 924 N N . LEU A 1 119 ? 8.117 1.959 -3.183 1.00 90.06 119 LEU A N 1
ATOM 925 C CA . LEU A 1 119 ? 7.983 2.802 -4.381 1.00 90.06 119 LEU A CA 1
ATOM 926 C C . LEU A 1 119 ? 9.312 3.428 -4.850 1.00 90.06 119 LEU A C 1
ATOM 928 O O . LEU A 1 119 ? 9.586 3.346 -6.049 1.00 90.06 119 LEU A O 1
ATOM 932 N N . PRO A 1 120 ? 10.170 3.991 -3.973 1.00 90.69 120 PRO A N 1
ATOM 933 C CA . PRO A 1 120 ? 11.495 4.472 -4.367 1.00 90.69 120 PRO A CA 1
ATOM 934 C C . PRO A 1 120 ? 12.368 3.384 -4.995 1.00 90.69 120 PRO A C 1
ATOM 936 O O . PRO A 1 120 ? 13.030 3.627 -6.000 1.00 90.69 120 PRO A O 1
ATOM 939 N N . VAL A 1 121 ? 12.346 2.174 -4.425 1.00 89.19 121 VAL A N 1
ATOM 940 C CA . VAL A 1 121 ? 13.166 1.041 -4.881 1.00 89.19 121 VAL A CA 1
ATOM 941 C C . VAL A 1 121 ? 12.713 0.571 -6.260 1.00 89.19 121 VAL A C 1
ATOM 943 O O . VAL A 1 121 ? 13.535 0.375 -7.150 1.00 89.19 121 VAL A O 1
ATOM 946 N N . ILE A 1 122 ? 11.403 0.443 -6.470 1.00 87.56 122 ILE A N 1
ATOM 947 C CA . ILE A 1 122 ? 10.840 0.047 -7.770 1.00 87.56 122 ILE A CA 1
ATOM 948 C C . ILE A 1 122 ? 11.094 1.122 -8.820 1.00 87.56 122 ILE A C 1
ATOM 950 O O . ILE A 1 122 ? 11.489 0.807 -9.942 1.00 87.56 122 ILE A O 1
ATOM 954 N N . GLY A 1 123 ? 10.906 2.389 -8.443 1.00 87.94 123 GLY A N 1
ATOM 955 C CA . GLY A 1 123 ? 11.252 3.523 -9.285 1.00 87.94 123 GLY A CA 1
ATOM 956 C C . GLY A 1 123 ? 12.714 3.455 -9.723 1.00 87.94 123 GLY A C 1
ATOM 957 O O . GLY A 1 123 ? 12.990 3.556 -10.917 1.00 87.94 123 GLY A O 1
ATOM 958 N N . PHE A 1 124 ? 13.627 3.186 -8.786 1.00 89.81 124 PHE A N 1
ATOM 959 C CA . PHE A 1 124 ? 15.050 3.027 -9.073 1.00 89.81 124 PHE A CA 1
ATOM 960 C C . PHE A 1 124 ? 15.349 1.874 -10.031 1.00 89.81 124 PHE A C 1
ATOM 962 O O . PHE A 1 124 ? 16.075 2.053 -11.002 1.00 89.81 124 PHE A O 1
ATOM 969 N N . ILE A 1 125 ? 14.764 0.698 -9.803 1.00 89.19 125 ILE A N 1
ATOM 970 C CA . ILE A 1 125 ? 14.990 -0.470 -10.667 1.00 89.19 125 ILE A CA 1
ATOM 971 C C . ILE A 1 125 ? 14.521 -0.197 -12.104 1.00 89.19 125 ILE A C 1
ATOM 973 O O . ILE A 1 125 ? 15.135 -0.685 -13.051 1.00 89.19 125 ILE A O 1
ATOM 977 N N . ARG A 1 126 ? 13.440 0.574 -12.286 1.00 87.44 126 ARG A N 1
ATOM 978 C CA . ARG A 1 126 ? 12.828 0.772 -13.607 1.00 87.44 126 ARG A CA 1
ATOM 979 C C . ARG A 1 126 ? 13.362 1.977 -14.380 1.00 87.44 126 ARG A C 1
ATOM 981 O O . ARG A 1 126 ? 13.483 1.890 -15.600 1.00 87.44 126 ARG A O 1
ATOM 988 N N . TYR A 1 127 ? 13.625 3.085 -13.695 1.00 90.25 127 TYR A N 1
ATOM 989 C CA . TYR A 1 127 ? 13.996 4.367 -14.308 1.00 90.25 127 TYR A CA 1
ATOM 990 C C . TYR A 1 127 ? 15.190 5.028 -13.601 1.00 90.25 127 TYR A C 1
ATOM 992 O O . TYR A 1 127 ? 15.351 6.250 -13.663 1.00 90.25 127 TYR A O 1
ATOM 1000 N N . GLU A 1 128 ? 15.999 4.235 -12.894 1.00 92.81 128 GLU A N 1
ATOM 1001 C CA . GLU A 1 128 ? 17.215 4.668 -12.204 1.00 92.81 128 GLU A CA 1
ATOM 1002 C C . GLU A 1 128 ? 16.952 5.840 -11.238 1.00 92.81 128 GLU A C 1
ATOM 1004 O O . GLU A 1 128 ? 15.951 5.885 -10.519 1.00 92.81 128 GLU A O 1
ATOM 1009 N N . ILE A 1 129 ? 17.851 6.822 -11.194 1.00 92.69 129 ILE A N 1
ATOM 1010 C CA . ILE A 1 129 ? 17.792 7.939 -10.247 1.00 92.69 129 ILE A CA 1
ATOM 1011 C C . ILE A 1 129 ? 16.501 8.752 -10.412 1.00 92.69 129 ILE A C 1
ATOM 1013 O O . ILE A 1 129 ? 15.875 9.115 -9.415 1.00 92.69 129 ILE A O 1
ATOM 1017 N N . LEU A 1 130 ? 16.065 9.006 -11.651 1.00 92.12 130 LEU A N 1
ATOM 1018 C CA . LEU A 1 130 ? 14.826 9.747 -11.910 1.00 92.12 130 LEU A CA 1
ATOM 1019 C C . LEU A 1 130 ? 13.613 9.001 -11.352 1.00 92.12 130 LEU A C 1
ATOM 1021 O O . LEU A 1 130 ? 12.765 9.602 -10.689 1.00 92.12 130 LEU A O 1
ATOM 1025 N N . GLY A 1 131 ? 13.563 7.684 -11.553 1.00 88.56 131 GLY A N 1
ATOM 1026 C CA . GLY A 1 131 ? 12.518 6.848 -10.979 1.00 88.56 131 GLY A CA 1
ATOM 1027 C C . GLY A 1 131 ? 12.534 6.829 -9.457 1.00 88.56 131 GLY A C 1
ATOM 1028 O O . GLY A 1 131 ? 11.469 6.885 -8.848 1.00 88.56 131 GLY A O 1
ATOM 1029 N N . ALA A 1 132 ? 13.713 6.808 -8.834 1.00 90.62 132 ALA A N 1
ATOM 1030 C CA . ALA A 1 132 ? 13.835 6.875 -7.380 1.00 90.62 132 ALA A CA 1
ATOM 1031 C C . ALA A 1 132 ? 13.266 8.185 -6.821 1.00 90.62 132 ALA A C 1
ATOM 1033 O O . ALA A 1 132 ? 12.482 8.154 -5.875 1.00 90.62 132 ALA A O 1
ATOM 1034 N N . VAL A 1 133 ? 13.600 9.330 -7.429 1.00 94.25 133 VAL A N 1
ATOM 1035 C CA . VAL A 1 133 ? 13.100 10.648 -6.998 1.00 94.25 133 VAL A CA 1
ATOM 1036 C C . VAL A 1 133 ? 11.578 10.724 -7.121 1.00 94.25 133 VAL A C 1
ATOM 1038 O O . VAL A 1 133 ? 10.901 11.120 -6.171 1.00 94.25 133 VAL A O 1
ATOM 1041 N N . VAL A 1 134 ? 11.020 10.290 -8.255 1.00 92.44 134 VAL A N 1
ATOM 1042 C CA . VAL A 1 134 ? 9.561 10.237 -8.445 1.00 92.44 134 VAL A CA 1
ATOM 1043 C C . VAL A 1 134 ? 8.919 9.265 -7.450 1.00 92.44 134 VAL A C 1
ATOM 1045 O O . VAL A 1 134 ? 7.907 9.595 -6.833 1.00 92.44 134 VAL A O 1
ATOM 1048 N N . GLY A 1 135 ? 9.530 8.100 -7.232 1.00 89.38 135 GLY A N 1
ATOM 1049 C CA . GLY A 1 135 ? 9.081 7.105 -6.261 1.00 89.38 135 GLY A CA 1
ATOM 1050 C C . GLY A 1 135 ? 9.073 7.630 -4.825 1.00 89.38 135 GLY A C 1
ATOM 1051 O O . GLY A 1 135 ? 8.135 7.339 -4.087 1.00 89.38 135 GLY A O 1
ATOM 1052 N N . ILE A 1 136 ? 10.047 8.462 -4.442 1.00 92.19 136 ILE A N 1
ATOM 1053 C CA . ILE A 1 136 ? 10.073 9.158 -3.145 1.00 92.19 136 ILE A CA 1
ATOM 1054 C C . ILE A 1 136 ? 8.905 10.138 -3.038 1.00 92.19 136 ILE A C 1
ATOM 1056 O O . ILE A 1 136 ? 8.190 10.116 -2.039 1.00 92.19 136 ILE A O 1
ATOM 1060 N N . LEU A 1 137 ? 8.669 10.970 -4.057 1.00 93.88 137 LEU A N 1
ATOM 1061 C CA . LEU A 1 137 ? 7.572 11.944 -4.038 1.00 93.88 137 LEU A CA 1
ATOM 1062 C C . LEU A 1 137 ? 6.204 11.260 -3.921 1.00 93.88 137 LEU A C 1
ATOM 1064 O O . LEU A 1 137 ? 5.386 11.645 -3.081 1.00 93.88 137 LEU A O 1
ATOM 1068 N N . ILE A 1 138 ? 5.973 10.209 -4.715 1.00 90.56 138 ILE A N 1
ATOM 1069 C CA . ILE A 1 138 ? 4.746 9.408 -4.630 1.00 90.56 138 ILE A CA 1
ATOM 1070 C C . ILE A 1 138 ? 4.677 8.707 -3.269 1.00 90.56 138 ILE A C 1
ATOM 1072 O O . ILE A 1 138 ? 3.629 8.731 -2.628 1.00 90.56 138 ILE A O 1
ATOM 1076 N N . GLY A 1 139 ? 5.783 8.138 -2.783 1.00 88.31 139 GLY A N 1
ATOM 1077 C CA . GLY A 1 139 ? 5.857 7.479 -1.480 1.00 88.31 139 GLY A CA 1
ATOM 1078 C C . GLY A 1 139 ? 5.489 8.405 -0.319 1.00 88.31 139 GLY A C 1
ATOM 1079 O O . GLY A 1 139 ? 4.715 8.011 0.551 1.00 88.31 139 GLY A O 1
ATOM 1080 N N . ILE A 1 140 ? 5.951 9.659 -0.338 1.00 89.75 140 ILE A N 1
ATOM 1081 C CA . ILE A 1 140 ? 5.572 10.688 0.643 1.00 89.75 140 ILE A CA 1
ATOM 1082 C C . ILE A 1 140 ? 4.070 10.987 0.562 1.00 89.75 140 ILE A C 1
ATOM 1084 O O . ILE A 1 140 ? 3.399 11.037 1.596 1.00 89.75 140 ILE A O 1
ATOM 1088 N N . ALA A 1 141 ? 3.518 11.150 -0.645 1.00 89.31 141 ALA A N 1
ATOM 1089 C CA . ALA A 1 141 ? 2.087 11.397 -0.825 1.00 89.31 141 ALA A CA 1
ATOM 1090 C C . ALA A 1 141 ? 1.237 10.223 -0.305 1.00 89.31 141 ALA A C 1
ATOM 1092 O O . ALA A 1 141 ? 0.263 10.427 0.426 1.00 89.31 141 ALA A O 1
ATOM 1093 N N . VAL A 1 142 ? 1.644 8.990 -0.615 1.00 88.25 142 VAL A N 1
ATOM 1094 C CA . VAL A 1 142 ? 1.015 7.757 -0.125 1.00 88.25 142 VAL A CA 1
ATOM 1095 C C . VAL A 1 142 ? 1.088 7.683 1.401 1.00 88.25 142 VAL A C 1
ATOM 1097 O O . VAL A 1 142 ? 0.067 7.444 2.045 1.00 88.25 142 VAL A O 1
ATOM 1100 N N . ALA A 1 143 ? 2.251 7.957 1.997 1.00 82.25 143 ALA A N 1
ATOM 1101 C CA . ALA A 1 143 ? 2.411 7.987 3.448 1.00 82.25 143 ALA A CA 1
ATOM 1102 C C . ALA A 1 143 ? 1.493 9.038 4.094 1.00 82.25 143 ALA A C 1
ATOM 1104 O O . ALA A 1 143 ? 0.820 8.764 5.088 1.00 82.25 143 ALA A O 1
ATOM 1105 N N . TYR A 1 144 ? 1.386 10.229 3.511 1.00 84.81 144 TYR A N 1
ATOM 1106 C CA . TYR A 1 144 ? 0.499 11.263 4.033 1.00 84.81 144 TYR A CA 1
ATOM 1107 C C . TYR A 1 144 ? -0.979 10.835 4.001 1.00 84.81 144 TYR A C 1
ATOM 1109 O O . TYR A 1 144 ? -1.689 10.941 5.009 1.00 84.81 144 TYR A O 1
ATOM 1117 N N . VAL A 1 145 ? -1.440 10.307 2.864 1.00 84.69 145 VAL A N 1
ATOM 1118 C CA . VAL A 1 145 ? -2.850 9.950 2.650 1.00 84.69 145 VAL A CA 1
ATOM 1119 C C . VAL A 1 145 ? -3.253 8.690 3.418 1.00 84.69 145 VAL A C 1
ATOM 1121 O O . VAL A 1 145 ? -4.320 8.672 4.038 1.00 84.69 145 VAL A O 1
ATOM 1124 N N . LEU A 1 146 ? -2.424 7.646 3.386 1.00 81.44 146 LEU A N 1
ATOM 1125 C CA . LEU A 1 146 ? -2.765 6.330 3.928 1.00 81.44 146 LEU A CA 1
ATOM 1126 C C . LEU A 1 146 ? -2.249 6.101 5.352 1.00 81.44 146 LEU A C 1
ATOM 1128 O O . LEU A 1 146 ? -2.887 5.364 6.098 1.00 81.44 146 LEU A O 1
ATOM 1132 N N . VAL A 1 147 ? -1.164 6.762 5.770 1.00 77.31 147 VAL A N 1
ATOM 1133 C CA . VAL A 1 147 ? -0.596 6.596 7.120 1.00 77.31 147 VAL A CA 1
ATOM 1134 C C . VAL A 1 147 ? -1.003 7.751 8.028 1.00 77.31 147 VAL A C 1
ATOM 1136 O O . VAL A 1 147 ? -1.720 7.546 9.007 1.00 77.31 147 VAL A O 1
ATOM 1139 N N . ILE A 1 148 ? -0.589 8.980 7.706 1.00 75.69 148 ILE A N 1
ATOM 1140 C CA . ILE A 1 148 ? -0.739 10.132 8.613 1.00 75.69 148 ILE A CA 1
ATOM 1141 C C . ILE A 1 148 ? -2.218 10.468 8.831 1.00 75.69 148 ILE A C 1
ATOM 1143 O O . ILE A 1 148 ? -2.683 10.546 9.974 1.00 75.69 148 ILE A O 1
ATOM 1147 N N . ARG A 1 149 ? -2.984 10.611 7.743 1.00 76.81 149 ARG A N 1
ATOM 1148 C CA . ARG A 1 149 ? -4.410 10.953 7.823 1.00 76.81 149 ARG A CA 1
ATOM 1149 C C . ARG A 1 149 ? -5.225 9.867 8.526 1.00 76.81 149 ARG A C 1
ATOM 1151 O O . ARG A 1 149 ? -6.125 10.188 9.298 1.00 76.81 149 ARG A O 1
ATOM 1158 N N . GLN A 1 150 ? -4.916 8.595 8.281 1.00 73.00 150 GLN A N 1
ATOM 1159 C CA . GLN A 1 150 ? -5.662 7.482 8.873 1.00 73.00 150 GLN A CA 1
ATOM 1160 C C . GLN A 1 150 ? -5.331 7.299 10.349 1.00 73.00 150 GLN A C 1
ATOM 1162 O O . GLN A 1 150 ? -6.246 7.093 11.142 1.00 73.00 150 GLN A O 1
ATOM 1167 N N . ARG A 1 151 ? -4.066 7.480 10.745 1.00 68.69 151 ARG A N 1
ATOM 1168 C CA . ARG A 1 151 ? -3.658 7.437 12.154 1.00 68.69 151 ARG A CA 1
ATOM 1169 C C . ARG A 1 151 ? -4.356 8.511 12.983 1.00 68.69 151 ARG A C 1
ATOM 1171 O O . ARG A 1 151 ? -4.848 8.209 14.064 1.00 68.69 151 ARG A O 1
ATOM 1178 N N . SER A 1 152 ? -4.450 9.741 12.470 1.00 68.56 152 SER A N 1
ATOM 1179 C CA . SER A 1 152 ? -5.182 10.821 13.148 1.00 68.56 152 SER A CA 1
ATOM 1180 C C . SER A 1 152 ? -6.659 10.470 13.338 1.00 68.56 152 SER A C 1
ATOM 1182 O O . SER A 1 152 ? -7.181 10.596 14.442 1.00 68.56 152 SER A O 1
ATOM 1184 N N . LYS A 1 153 ? -7.321 9.953 12.297 1.00 67.56 153 LYS A N 1
ATOM 1185 C CA . LYS A 1 153 ? -8.728 9.565 12.410 1.00 67.56 153 LYS A CA 1
ATOM 1186 C C . LYS A 1 153 ? -8.933 8.342 13.313 1.00 67.56 153 LYS A C 1
ATOM 1188 O O . LYS A 1 153 ? -9.963 8.269 13.975 1.00 67.56 153 LYS A O 1
ATOM 1193 N N . LEU A 1 154 ? -8.023 7.362 13.304 1.00 64.25 154 LEU A N 1
ATOM 1194 C CA . LEU A 1 154 ? -8.085 6.179 14.174 1.00 64.25 154 LEU A CA 1
ATOM 1195 C C . LEU A 1 154 ? -8.006 6.599 15.645 1.00 64.25 154 LEU A C 1
ATOM 1197 O O . LEU A 1 154 ? -8.796 6.137 16.456 1.00 64.25 154 LEU A O 1
ATOM 1201 N N . ARG A 1 155 ? -7.135 7.563 15.958 1.00 65.31 155 ARG A N 1
ATOM 1202 C CA . ARG A 1 155 ? -7.027 8.154 17.296 1.00 65.31 155 ARG A CA 1
ATOM 1203 C C . ARG A 1 155 ? -8.336 8.802 17.766 1.00 65.31 155 ARG A C 1
ATOM 1205 O O . ARG A 1 155 ? -8.686 8.667 18.930 1.00 65.31 155 ARG A O 1
ATOM 1212 N N . ASN A 1 156 ? -9.069 9.452 16.859 1.00 64.44 156 ASN A N 1
ATOM 1213 C CA . ASN A 1 156 ? -10.368 10.052 17.177 1.00 64.44 156 ASN A CA 1
ATOM 1214 C C . ASN A 1 156 ? -11.451 8.996 17.445 1.00 64.44 156 ASN A C 1
ATOM 1216 O O . ASN A 1 156 ? -12.204 9.154 18.392 1.00 64.44 156 ASN A O 1
ATOM 1220 N N . ILE A 1 157 ? -11.495 7.910 16.660 1.00 61.41 157 ILE A N 1
ATOM 1221 C CA . ILE A 1 157 ? -12.445 6.806 16.889 1.00 61.41 157 ILE A CA 1
ATOM 1222 C C . ILE A 1 157 ? -12.185 6.135 18.238 1.00 61.41 157 ILE A C 1
ATOM 1224 O O . ILE A 1 157 ? -13.112 5.927 19.010 1.00 61.41 157 ILE A O 1
ATOM 1228 N N . ILE A 1 158 ? -10.918 5.851 18.548 1.00 60.25 158 ILE A N 1
ATOM 1229 C CA . ILE A 1 158 ? -10.536 5.247 19.830 1.00 60.25 158 ILE A CA 1
ATOM 1230 C C . ILE A 1 158 ? -10.921 6.171 21.000 1.00 60.25 158 ILE A C 1
ATOM 1232 O O . ILE A 1 158 ? -11.418 5.692 22.011 1.00 60.25 158 ILE A O 1
ATOM 1236 N N . SER A 1 159 ? -10.768 7.492 20.846 1.00 59.19 159 SER A N 1
ATOM 1237 C CA . SER A 1 159 ? -11.216 8.477 21.843 1.00 59.19 159 SER A CA 1
ATOM 1238 C C . SER A 1 159 ? -12.739 8.570 21.996 1.00 59.19 159 SER A C 1
ATOM 1240 O O . SER A 1 159 ? -13.201 9.059 23.025 1.00 59.19 159 SER A O 1
ATOM 1242 N N . GLU A 1 160 ? -13.519 8.217 20.976 1.00 58.88 160 GLU A N 1
ATOM 1243 C CA . GLU A 1 160 ? -14.983 8.168 21.067 1.00 58.88 160 GLU A CA 1
ATOM 1244 C C . GLU A 1 160 ? -15.448 6.858 21.712 1.00 58.88 160 GLU A C 1
ATOM 1246 O O . GLU A 1 160 ? -16.357 6.884 22.535 1.00 58.88 160 GLU A O 1
ATOM 1251 N N . LEU A 1 161 ? -14.787 5.738 21.402 1.00 56.41 161 LEU A N 1
ATOM 1252 C CA . LEU A 1 161 ? -15.007 4.439 22.047 1.00 56.41 161 LEU A CA 1
ATOM 1253 C C . LEU A 1 161 ? -14.724 4.495 23.552 1.00 56.41 161 LEU A C 1
ATOM 1255 O O . LEU A 1 161 ? -15.551 4.039 24.331 1.00 56.41 161 LEU A O 1
ATOM 1259 N N . SER A 1 162 ? -13.626 5.133 23.966 1.00 52.81 162 SER A N 1
ATOM 1260 C CA . SER A 1 162 ? -13.274 5.307 25.385 1.00 52.81 162 SER A CA 1
ATOM 1261 C C . SER A 1 162 ? -14.150 6.315 26.145 1.00 52.81 162 SER A C 1
ATOM 1263 O O . SER A 1 162 ? -13.815 6.681 27.264 1.00 52.81 162 SER A O 1
ATOM 1265 N N . ARG A 1 163 ? -15.137 6.929 25.484 1.00 52.97 163 ARG A N 1
ATOM 1266 C CA . ARG A 1 163 ? -16.152 7.786 26.122 1.00 52.97 163 ARG A CA 1
ATOM 1267 C C . ARG A 1 163 ? -17.526 7.114 26.161 1.00 52.97 163 ARG A C 1
ATOM 1269 O O . ARG A 1 163 ? -18.469 7.708 26.678 1.00 52.97 163 ARG A O 1
ATOM 1276 N N . LEU A 1 164 ? -17.664 5.987 25.463 1.00 46.06 164 LEU A N 1
ATOM 1277 C CA . LEU A 1 164 ? -18.878 5.179 25.370 1.00 46.06 164 LEU A CA 1
ATOM 1278 C C . LEU A 1 164 ? -18.841 3.999 26.345 1.00 46.06 164 LEU A C 1
ATOM 1280 O O . LEU A 1 164 ? -19.905 3.588 26.801 1.00 46.06 164 LEU A O 1
ATOM 1284 N N . TYR A 1 165 ? -17.638 3.486 26.604 1.00 38.91 165 TYR A N 1
ATOM 1285 C CA . TYR A 1 165 ? -17.254 2.926 27.896 1.00 38.91 165 TYR A CA 1
ATOM 1286 C C . TYR A 1 165 ? -17.040 4.099 28.856 1.00 38.91 165 TYR A C 1
ATOM 1288 O O . TYR A 1 165 ? -17.660 4.095 29.934 1.00 38.91 165 TYR A O 1
#

Nearest PDB structures (foldseek):
  5oen-assembly1_B  TM=2.550E-01  e=2.869E+00  Mus musculus

Sequence (165 aa):
MVLGTIEEAGVGGTALAVYTYALLEISPINLGYRPQLLYSIVPIVVLVLLIDSFNDPIMKRIAGKEFLSNVHDDVRDEVGDEQFYYDHEDKQEKIDDLDKKSVGRVVNIIVGVVMSLTLPVIGFIRYEILGAVVGILIGIAVAYVLVIRQRSKLRNIISELSRLY

Foldseek 3Di:
DLVVLCVLLPPLLVVQLVVQLVVVVVDPDDDPPVVSSVRSNVVSVVLLVCCVVCVVVLCCVLVDVVLPVCVVVVVVVVPDDDPPPPPDPPVVVVVVVLVSLLSNLSSLQVSLVVQLVCQLVVLCVPPNPVRNVVSNVVSVVSCVVRHVVSSVVSNVSSVVVVVVD

Organism: NCBI:txid869890

Mean predicted aligned error: 11.85 Å